Protein AF-A0A7S3IBI4-F1 (afdb_monomer)

Mean predicted aligned error: 5.47 Å

Foldseek 3Di:
DDDQDPDPVQDPVNLVVLLPDLDLQVSLQSVVVSVVWHKDKDWDDDPLKIKIFIDINNHTDFIDIDNDPCCRPVVRSLSVCCVNPVPSSVSSCVSCVVVVVVVVVD

Solvent-accessible surface area (backbone atoms only — not comparable to full-atom values): 6065 Å² total; per-residue (Å²): 135,85,78,79,76,92,69,76,90,61,52,70,70,57,50,51,62,44,57,68,44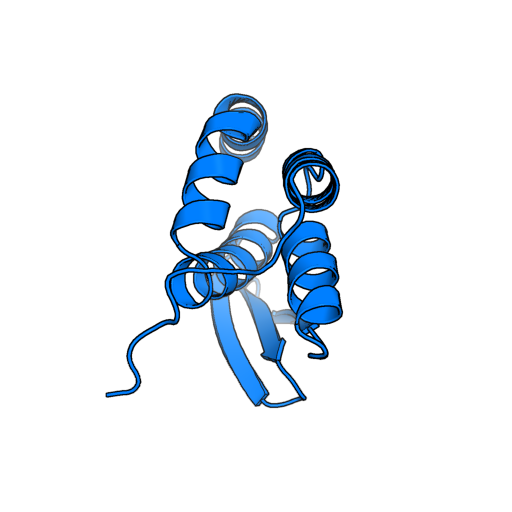,89,43,60,62,59,28,49,37,55,53,32,47,73,71,78,41,52,57,46,75,52,78,47,79,55,98,75,33,23,37,14,39,23,26,51,70,86,39,82,70,30,72,26,76,32,77,37,71,64,58,8,49,51,46,14,38,46,55,42,38,42,69,78,39,44,68,59,39,55,56,36,48,66,74,43,43,71,63,53,54,61,66,72,80,108

Secondary structure (DSSP, 8-state):
-PPPPS-----HHHHHHHHT-S-HHHHHHHHHHHTT--EEEEEEEETTEEEEEEEETTEEEEEEEES-HHHHHHHHHHHHHHHH-HHHHHHHHHHTHHHHHHHH--

Structure (mmCIF, N/CA/C/O backbone):
data_AF-A0A7S3IBI4-F1
#
_entry.id   AF-A0A7S3IBI4-F1
#
loop_
_atom_site.group_PDB
_atom_site.id
_atom_site.type_symbol
_atom_site.label_atom_id
_atom_site.label_alt_id
_atom_site.label_comp_id
_atom_site.label_asym_id
_atom_site.label_entity_id
_atom_site.label_seq_id
_atom_site.pdbx_PDB_ins_code
_atom_site.Cartn_x
_atom_site.Cartn_y
_atom_site.Cartn_z
_atom_site.occupancy
_atom_site.B_iso_or_equiv
_atom_site.auth_seq_id
_atom_site.auth_comp_id
_atom_site.auth_asym_id
_atom_site.auth_atom_id
_atom_site.pdbx_PDB_model_num
ATOM 1 N N . MET A 1 1 ? -19.144 15.273 -2.105 1.00 34.25 1 MET A N 1
ATOM 2 C CA . MET A 1 1 ? -17.889 15.356 -1.327 1.00 34.25 1 MET A CA 1
ATOM 3 C C . MET A 1 1 ? -18.127 14.687 0.019 1.00 34.25 1 MET A C 1
ATOM 5 O O . MET A 1 1 ? -18.676 15.321 0.911 1.00 34.25 1 MET A O 1
ATOM 9 N N . GLN A 1 2 ? -17.838 13.388 0.140 1.00 32.81 2 GLN A N 1
ATOM 10 C CA . GLN A 1 2 ? -17.910 12.714 1.439 1.00 32.81 2 GLN A CA 1
ATOM 11 C C . GLN A 1 2 ? -16.748 13.213 2.303 1.00 32.81 2 GLN A C 1
ATOM 13 O O . GLN A 1 2 ? -15.590 13.152 1.896 1.00 32.81 2 GLN A O 1
ATOM 18 N N . ARG A 1 3 ? -17.087 13.776 3.465 1.00 31.89 3 ARG A N 1
ATOM 19 C CA . ARG A 1 3 ? -16.137 14.114 4.522 1.00 31.89 3 ARG A CA 1
ATOM 20 C C . ARG A 1 3 ? -15.533 12.810 5.042 1.00 31.89 3 ARG A C 1
ATOM 22 O O . ARG A 1 3 ? -16.275 11.919 5.442 1.00 31.89 3 ARG A O 1
ATOM 29 N N . PHE A 1 4 ? -14.208 12.724 5.022 1.00 39.16 4 PHE A N 1
ATOM 30 C CA . PHE A 1 4 ? -13.450 11.702 5.735 1.00 39.16 4 PHE A CA 1
ATOM 31 C C . PHE A 1 4 ? -13.838 11.730 7.218 1.00 39.16 4 PHE A C 1
ATOM 33 O O . PHE A 1 4 ? -13.823 12.796 7.837 1.00 39.16 4 PHE A O 1
ATOM 40 N N . ALA A 1 5 ? -14.221 10.576 7.763 1.00 37.84 5 ALA A N 1
ATOM 41 C CA . ALA A 1 5 ? -14.446 10.414 9.192 1.00 37.84 5 ALA A CA 1
ATOM 42 C C . ALA A 1 5 ? -13.106 10.644 9.929 1.00 37.84 5 ALA A C 1
ATOM 44 O O . ALA A 1 5 ? -12.126 9.989 9.571 1.00 37.84 5 ALA A O 1
ATOM 45 N N . PRO A 1 6 ? -13.025 11.566 10.910 1.00 42.00 6 PRO A N 1
ATOM 46 C CA . PRO A 1 6 ? -11.786 11.838 11.643 1.00 42.00 6 PRO A CA 1
ATOM 47 C C . PRO A 1 6 ? -11.368 10.724 12.610 1.00 42.00 6 PRO A C 1
ATOM 49 O O . PRO A 1 6 ? -10.267 10.783 13.145 1.00 42.00 6 PRO A O 1
ATOM 52 N N . ASP A 1 7 ? -12.194 9.701 12.806 1.00 45.19 7 ASP A N 1
ATOM 53 C CA . ASP A 1 7 ? -11.981 8.702 13.843 1.00 45.19 7 ASP A CA 1
ATOM 54 C C . ASP A 1 7 ? -11.909 7.315 13.207 1.00 45.19 7 ASP A C 1
ATOM 56 O O . ASP A 1 7 ? -12.908 6.601 13.120 1.00 45.19 7 ASP A O 1
ATOM 60 N N . SER A 1 8 ? -10.721 6.898 12.755 1.00 52.25 8 SER A N 1
ATOM 61 C CA . SER A 1 8 ? -10.499 5.455 12.666 1.00 52.25 8 SER A CA 1
ATOM 62 C C . SER A 1 8 ? -10.573 4.941 14.101 1.00 52.25 8 SER 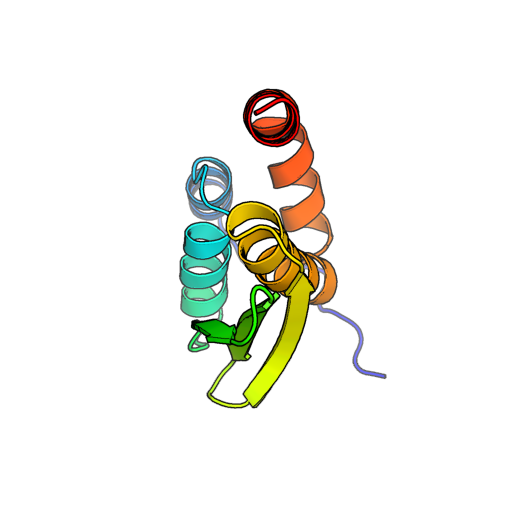A C 1
ATOM 64 O O . SER A 1 8 ? -9.749 5.341 14.927 1.00 52.25 8 SER A O 1
ATOM 66 N N . VAL A 1 9 ? -11.546 4.082 14.398 1.00 57.16 9 VAL A N 1
ATOM 67 C CA . VAL A 1 9 ? -11.726 3.385 15.685 1.00 57.16 9 VAL A CA 1
ATOM 68 C C . VAL A 1 9 ? -10.617 2.332 15.857 1.00 57.16 9 VAL A C 1
ATOM 70 O O . VAL A 1 9 ? -10.863 1.170 16.154 1.00 57.16 9 VAL A O 1
ATOM 73 N N . LEU A 1 10 ? -9.370 2.706 15.578 1.00 65.19 10 LEU A N 1
ATOM 74 C CA . LEU A 1 10 ? -8.213 1.873 15.829 1.00 65.19 10 LEU A CA 1
ATOM 75 C C . LEU A 1 10 ? -7.860 2.060 17.296 1.00 65.19 10 LEU A C 1
ATOM 77 O O . LEU A 1 10 ? -7.485 3.155 17.718 1.00 65.19 10 LEU A O 1
ATOM 81 N N . GLY A 1 11 ? -7.976 0.986 18.072 1.00 77.00 11 GLY A N 1
ATOM 82 C CA . GLY A 1 11 ? -7.401 0.967 19.412 1.00 77.00 11 GLY A CA 1
ATOM 83 C C . GLY A 1 11 ? -5.897 1.256 19.339 1.00 77.00 11 GLY A C 1
ATOM 84 O O . GLY A 1 11 ? -5.248 0.941 18.337 1.00 77.00 11 GLY A O 1
ATOM 85 N N . THR A 1 12 ? -5.329 1.842 20.395 1.00 80.69 12 THR A N 1
ATOM 86 C CA . THR A 1 12 ? -3.903 2.214 20.456 1.00 80.69 12 THR A CA 1
ATOM 87 C C . THR A 1 12 ? -2.982 1.064 20.035 1.00 80.69 12 THR A C 1
ATOM 89 O O . THR A 1 12 ? -2.106 1.258 19.197 1.00 80.69 12 THR A O 1
ATOM 92 N N . GLU A 1 13 ? -3.256 -0.154 20.508 1.00 85.12 13 GLU A N 1
ATOM 93 C CA . GLU A 1 13 ? -2.492 -1.362 20.161 1.00 85.12 13 GLU A CA 1
ATOM 94 C C . GLU A 1 13 ? -2.544 -1.695 18.659 1.00 85.12 13 GLU A C 1
ATOM 96 O O . GLU A 1 13 ? -1.547 -2.092 18.054 1.00 85.12 13 GLU A O 1
ATOM 101 N N . GLN A 1 14 ? -3.700 -1.509 18.014 1.00 87.88 14 GLN A N 1
ATOM 102 C CA . GLN A 1 14 ? -3.844 -1.757 16.578 1.00 87.88 14 GLN A CA 1
ATOM 103 C C . GLN A 1 14 ? -3.039 -0.740 15.773 1.00 87.88 14 GLN A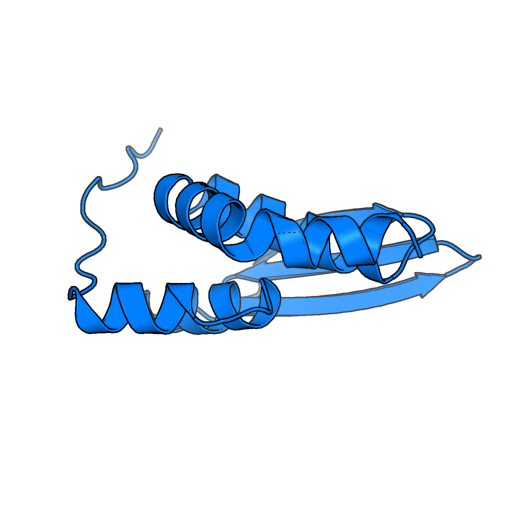 C 1
ATOM 105 O O . GLN A 1 14 ? -2.346 -1.124 14.827 1.00 87.88 14 GLN A O 1
ATOM 110 N N . LEU A 1 15 ? -3.091 0.535 16.168 1.00 88.69 15 LEU A N 1
ATOM 111 C CA . LEU A 1 15 ? -2.316 1.597 15.538 1.00 88.69 15 LEU A CA 1
ATOM 112 C C . LEU A 1 15 ? -0.809 1.339 15.661 1.00 88.69 15 LEU A C 1
ATOM 114 O O . LEU A 1 15 ? -0.094 1.450 14.668 1.00 88.69 15 LEU A O 1
ATOM 118 N N . GLU A 1 16 ? -0.328 0.966 16.844 1.00 90.19 16 GLU A N 1
ATOM 119 C CA . GLU A 1 16 ? 1.079 0.614 17.062 1.00 90.19 16 GLU A CA 1
ATOM 120 C C . GLU A 1 16 ? 1.493 -0.579 16.195 1.00 90.19 16 GLU A C 1
ATOM 122 O O . GLU A 1 16 ? 2.467 -0.486 15.447 1.00 90.19 16 GLU A O 1
ATOM 127 N N . SER A 1 17 ? 0.679 -1.638 16.158 1.00 92.19 17 SER A N 1
ATOM 128 C CA . SER A 1 17 ? 0.958 -2.817 15.328 1.00 92.19 17 SER A CA 1
ATOM 129 C C . SER A 1 17 ? 1.014 -2.521 13.821 1.00 92.19 17 SER A C 1
ATOM 131 O O . SER A 1 17 ? 1.724 -3.199 13.077 1.00 92.19 17 SER A O 1
ATOM 133 N N . LEU A 1 18 ? 0.258 -1.524 13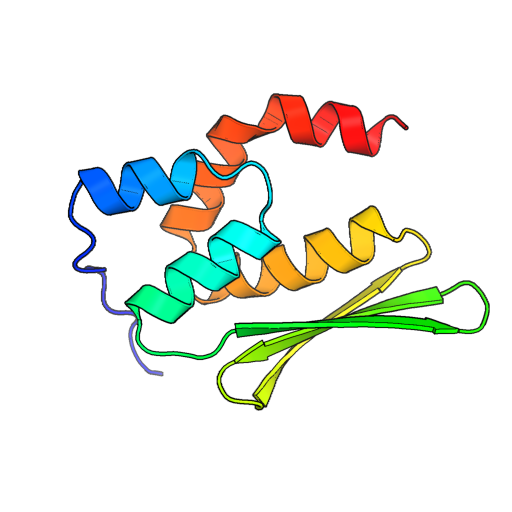.340 1.00 93.81 18 LEU A N 1
ATOM 134 C CA . LEU A 1 18 ? 0.319 -1.067 11.948 1.00 93.81 18 LEU A CA 1
ATOM 135 C C . LEU A 1 18 ? 1.605 -0.285 11.684 1.00 93.81 18 LEU A C 1
ATOM 137 O O . LEU A 1 18 ? 2.236 -0.456 10.641 1.00 93.81 18 LEU A O 1
ATOM 141 N N . LEU A 1 19 ? 1.988 0.565 12.632 1.00 94.19 19 LEU A N 1
ATOM 142 C CA . LEU A 1 19 ? 3.157 1.427 12.548 1.00 94.19 19 LEU A CA 1
ATOM 143 C C . LEU A 1 19 ? 4.480 0.650 12.599 1.00 94.19 19 LEU A C 1
ATOM 145 O O . LEU A 1 19 ? 5.452 1.073 11.982 1.00 94.1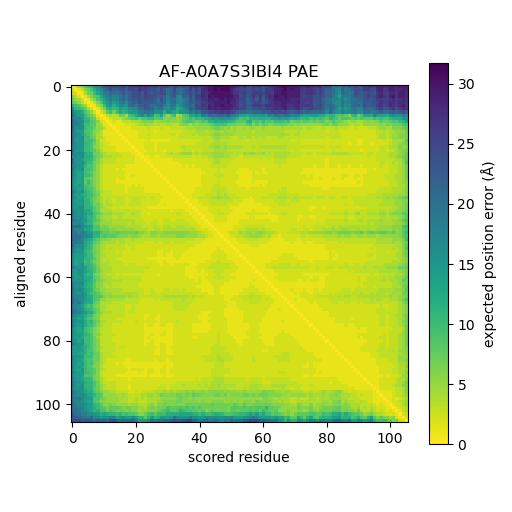9 19 LEU A O 1
ATOM 149 N N . GLU A 1 20 ? 4.514 -0.528 13.217 1.00 94.19 20 GLU A N 1
ATOM 150 C CA . GLU A 1 20 ? 5.684 -1.421 13.210 1.00 94.19 20 GLU A CA 1
ATOM 151 C C . GLU A 1 20 ? 5.990 -2.037 11.828 1.00 94.19 20 GLU A C 1
ATOM 153 O O . GLU A 1 20 ? 7.119 -2.464 11.554 1.00 94.19 20 GLU A O 1
ATOM 158 N N . LEU A 1 21 ? 5.012 -2.081 10.916 1.00 94.50 21 LEU A N 1
ATOM 159 C CA . LEU A 1 21 ? 5.161 -2.739 9.619 1.00 94.50 21 LEU A CA 1
ATOM 160 C C . LEU A 1 21 ? 6.068 -1.940 8.676 1.00 94.50 21 LEU A C 1
ATOM 162 O O . LEU A 1 21 ? 5.618 -1.033 7.989 1.00 94.50 21 LEU A O 1
ATOM 166 N N . LYS A 1 22 ? 7.329 -2.356 8.512 1.00 90.94 22 LYS A N 1
ATOM 167 C CA . LYS A 1 22 ? 8.284 -1.734 7.560 1.00 90.94 22 LYS A CA 1
ATOM 168 C C . LYS A 1 22 ? 7.852 -1.767 6.089 1.00 90.94 22 LYS A C 1
ATOM 170 O O . LYS A 1 22 ? 8.410 -1.054 5.257 1.00 90.94 22 LYS A O 1
ATOM 175 N N . SER A 1 23 ? 6.911 -2.635 5.722 1.00 91.50 23 SER A N 1
ATOM 176 C CA . SER A 1 23 ? 6.394 -2.704 4.356 1.00 91.50 23 SER A CA 1
ATOM 177 C C . SER A 1 23 ? 5.086 -1.938 4.250 1.00 91.50 23 SER A C 1
ATOM 179 O O . SER A 1 23 ? 4.064 -2.390 4.765 1.00 91.50 23 SER A O 1
ATOM 181 N N . LEU A 1 24 ? 5.090 -0.853 3.476 1.00 93.25 24 LEU A N 1
ATOM 182 C CA . LEU A 1 24 ? 3.883 -0.075 3.196 1.00 93.25 24 LEU A CA 1
ATOM 183 C C . LEU A 1 24 ? 2.780 -0.911 2.522 1.00 93.25 24 LEU A C 1
ATOM 185 O O . LEU A 1 24 ? 1.594 -0.663 2.716 1.00 93.25 24 LEU A O 1
ATOM 189 N N . LEU A 1 25 ? 3.159 -1.956 1.777 1.00 94.25 25 LEU A N 1
ATOM 190 C CA . LEU A 1 25 ? 2.207 -2.918 1.223 1.00 94.25 25 LEU A CA 1
ATOM 191 C C . LEU A 1 25 ? 1.491 -3.711 2.327 1.00 94.25 25 LEU A C 1
ATOM 193 O O . LEU A 1 25 ? 0.277 -3.887 2.264 1.00 94.25 25 LEU A O 1
ATOM 197 N N . LEU A 1 26 ? 2.243 -4.226 3.307 1.00 95.31 26 LEU A N 1
ATOM 198 C CA . LEU A 1 26 ? 1.666 -4.986 4.420 1.00 95.31 26 LEU A CA 1
ATOM 199 C C . LEU A 1 26 ? 0.816 -4.086 5.313 1.00 95.31 26 LEU A C 1
ATOM 201 O O . LEU A 1 26 ? -0.246 -4.518 5.752 1.00 95.31 26 LEU A O 1
ATOM 205 N N . LEU A 1 27 ? 1.249 -2.839 5.521 1.00 96.75 27 LEU A N 1
ATOM 206 C CA . LEU A 1 27 ? 0.464 -1.846 6.242 1.00 96.75 27 LEU A CA 1
ATOM 207 C C . LEU A 1 27 ? -0.884 -1.621 5.556 1.00 96.75 27 LEU A C 1
ATOM 209 O O . LEU A 1 27 ? -1.906 -1.802 6.206 1.00 96.75 27 LEU A O 1
ATOM 213 N N . ASN A 1 28 ? -0.904 -1.326 4.250 1.00 97.25 28 ASN A N 1
ATOM 214 C CA . ASN A 1 28 ? -2.157 -1.168 3.505 1.00 97.25 28 ASN A CA 1
ATOM 215 C C . ASN A 1 28 ? -3.049 -2.413 3.626 1.00 97.25 28 ASN A C 1
ATOM 217 O O . ASN A 1 28 ? -4.219 -2.290 3.972 1.00 97.25 28 ASN A O 1
ATOM 221 N N . LYS A 1 29 ? -2.497 -3.620 3.421 1.00 97.00 29 LYS A N 1
ATOM 222 C CA . LYS A 1 29 ? -3.256 -4.875 3.575 1.00 97.00 29 LYS A CA 1
ATOM 223 C C . LYS A 1 29 ? -3.925 -4.989 4.944 1.00 97.00 29 LYS A C 1
ATOM 225 O O . LYS A 1 29 ? -5.111 -5.293 5.014 1.00 97.00 29 LYS A O 1
ATOM 230 N N . ARG A 1 30 ? -3.172 -4.755 6.024 1.00 96.56 30 ARG A N 1
ATOM 231 C CA . ARG A 1 30 ? -3.686 -4.890 7.391 1.00 96.56 30 ARG A CA 1
ATOM 232 C C . ARG A 1 30 ? -4.677 -3.780 7.731 1.00 96.56 30 ARG A C 1
ATOM 234 O O . ARG A 1 30 ? -5.724 -4.081 8.285 1.00 96.56 30 ARG A O 1
ATOM 241 N N . TYR A 1 31 ? -4.381 -2.537 7.358 1.00 95.81 31 TYR A N 1
ATOM 242 C CA . TYR A 1 31 ? -5.269 -1.396 7.573 1.00 95.81 31 TYR A CA 1
ATOM 243 C C . TYR A 1 31 ? -6.627 -1.612 6.895 1.00 95.81 31 TYR A C 1
ATOM 245 O O . TYR A 1 31 ? -7.655 -1.581 7.561 1.00 95.81 31 TYR A O 1
ATOM 253 N N . PHE A 1 32 ? -6.644 -1.933 5.599 1.00 95.69 32 PHE A N 1
ATOM 254 C CA . PHE A 1 32 ? -7.903 -2.136 4.884 1.00 95.69 32 PHE A CA 1
ATOM 255 C C . PHE A 1 32 ? -8.658 -3.388 5.331 1.00 95.69 32 PHE A C 1
ATOM 257 O O . PHE A 1 32 ? -9.883 -3.365 5.345 1.00 95.69 32 PHE A O 1
ATOM 264 N N . SER A 1 33 ? -7.963 -4.433 5.791 1.00 95.19 33 SER A N 1
ATOM 265 C CA . SER A 1 33 ? -8.627 -5.581 6.416 1.00 95.19 33 SER A CA 1
ATOM 266 C C . SER A 1 33 ? -9.369 -5.203 7.703 1.00 95.19 33 SER A C 1
ATOM 268 O O . SER A 1 33 ? -10.425 -5.773 7.960 1.00 95.19 33 SER A O 1
ATOM 270 N N . LEU A 1 34 ? -8.846 -4.266 8.506 1.00 92.75 34 LEU A N 1
ATOM 271 C CA . LEU A 1 34 ? -9.541 -3.753 9.699 1.00 92.75 34 LEU A CA 1
ATOM 272 C C . LEU A 1 34 ? -10.776 -2.924 9.316 1.00 92.75 34 LEU A C 1
ATOM 274 O O . LEU A 1 34 ? -11.785 -2.961 10.011 1.00 92.75 34 LEU A O 1
ATOM 278 N N . GLU A 1 35 ? -10.725 -2.256 8.166 1.00 91.38 35 GLU A N 1
ATOM 279 C CA . GLU A 1 35 ? -11.849 -1.535 7.553 1.00 91.38 35 GLU A CA 1
ATOM 280 C C . GLU A 1 35 ? -12.812 -2.462 6.779 1.00 91.38 35 GLU A C 1
ATOM 282 O O . GLU A 1 35 ? -13.680 -1.983 6.053 1.00 91.38 35 GLU A O 1
ATOM 287 N N . SER A 1 36 ? -12.668 -3.791 6.901 1.00 93.81 36 SER A N 1
ATOM 288 C CA . SER A 1 36 ? -13.464 -4.798 6.174 1.00 93.81 36 SER A CA 1
ATOM 289 C C . SER A 1 36 ? -13.408 -4.677 4.640 1.00 93.81 36 SER A C 1
ATOM 291 O O . SER A 1 36 ? -14.371 -5.008 3.954 1.00 93.81 36 SER A O 1
ATOM 293 N N . LYS A 1 37 ? -12.272 -4.222 4.096 1.00 94.19 37 LYS A N 1
ATOM 294 C CA . LYS A 1 37 ? -12.000 -4.098 2.655 1.00 94.19 37 LYS A CA 1
ATOM 295 C C . LYS A 1 37 ? -10.883 -5.033 2.207 1.00 94.19 37 LYS A C 1
ATOM 297 O O . LYS A 1 37 ? -9.936 -5.313 2.945 1.00 94.19 37 LYS A O 1
ATOM 302 N N . THR A 1 38 ? -10.935 -5.457 0.950 1.00 96.62 38 THR A N 1
ATOM 303 C CA . THR A 1 38 ? -9.905 -6.297 0.334 1.00 96.62 38 THR A CA 1
ATOM 304 C C . THR A 1 38 ? -8.898 -5.443 -0.424 1.00 96.62 38 THR A C 1
ATOM 306 O O . THR A 1 38 ? -9.207 -4.897 -1.479 1.00 96.62 38 THR A O 1
ATOM 309 N N . TYR A 1 39 ? -7.662 -5.363 0.076 1.00 97.62 39 TYR A N 1
ATOM 310 C CA . TYR A 1 39 ? -6.572 -4.677 -0.619 1.00 97.62 39 TYR A CA 1
ATOM 311 C C . TYR A 1 39 ? -5.686 -5.652 -1.401 1.00 97.62 39 TYR A C 1
ATOM 313 O O . TYR A 1 39 ? -5.055 -6.556 -0.838 1.00 97.62 39 TYR A O 1
ATOM 321 N N . LYS A 1 40 ? -5.572 -5.417 -2.707 1.00 97.50 40 LYS A N 1
ATOM 322 C CA . LYS A 1 40 ? -4.723 -6.183 -3.623 1.00 97.50 40 LYS A CA 1
ATOM 323 C C . LYS A 1 40 ? -3.720 -5.260 -4.295 1.00 97.50 40 LYS A C 1
ATOM 325 O O . LYS A 1 40 ? -4.005 -4.110 -4.595 1.00 97.50 40 LYS A O 1
ATOM 330 N N . HIS A 1 41 ? -2.534 -5.788 -4.565 1.00 97.00 41 HIS A N 1
ATOM 331 C CA . HIS A 1 41 ? -1.510 -5.080 -5.316 1.00 97.00 41 HIS A CA 1
ATOM 332 C C . HIS A 1 41 ? -0.898 -6.029 -6.337 1.00 97.00 41 HIS A C 1
ATOM 334 O O . HIS A 1 41 ? -0.536 -7.156 -5.995 1.00 97.00 41 HIS A O 1
ATOM 340 N N . THR A 1 42 ? -0.766 -5.572 -7.575 1.00 97.25 42 THR A N 1
ATOM 341 C CA . THR A 1 42 ? -0.141 -6.318 -8.669 1.00 97.25 42 THR A CA 1
ATOM 342 C C . THR A 1 42 ? 1.065 -5.556 -9.197 1.00 97.25 42 THR A C 1
ATOM 344 O O . THR A 1 42 ? 1.169 -4.339 -9.030 1.00 97.25 42 THR A O 1
ATOM 347 N N . LEU A 1 43 ? 1.996 -6.285 -9.800 1.00 96.94 43 LEU A N 1
ATOM 348 C CA . LEU A 1 43 ? 3.168 -5.739 -10.470 1.00 96.94 43 LEU A CA 1
ATOM 349 C C . LEU A 1 43 ? 3.270 -6.387 -11.842 1.00 96.94 43 LEU A C 1
ATOM 351 O O . LEU A 1 43 ? 3.141 -7.603 -11.963 1.00 96.94 43 LEU A O 1
ATOM 355 N N . GLU A 1 44 ? 3.515 -5.566 -12.847 1.00 97.75 44 GLU A N 1
ATOM 356 C CA . GLU A 1 44 ? 3.751 -5.976 -14.223 1.00 97.75 44 GLU A CA 1
ATOM 357 C C . GLU A 1 44 ? 5.048 -5.323 -14.703 1.00 97.75 44 GLU A C 1
ATOM 359 O O . GLU A 1 44 ? 5.332 -4.180 -14.349 1.00 97.75 44 GLU A O 1
ATOM 364 N N . SER A 1 45 ? 5.848 -6.051 -15.481 1.00 97.25 45 SER A N 1
ATOM 365 C CA . SER A 1 45 ? 7.054 -5.531 -16.126 1.00 97.25 45 SER A CA 1
ATOM 366 C C . SER A 1 45 ? 6.899 -5.682 -17.629 1.00 97.25 45 SER A C 1
ATOM 368 O O . SER A 1 45 ? 6.707 -6.798 -18.113 1.00 97.25 45 SER A O 1
ATOM 370 N N . LYS A 1 46 ? 6.985 -4.572 -18.359 1.00 97.06 46 LYS A N 1
ATOM 371 C CA . LYS A 1 46 ? 6.902 -4.553 -19.817 1.00 97.06 46 LYS A CA 1
ATOM 372 C C . LYS A 1 46 ? 7.838 -3.487 -20.368 1.00 97.06 46 LYS A C 1
ATOM 374 O O . LYS A 1 46 ? 7.820 -2.354 -19.901 1.00 97.06 46 LYS A O 1
ATOM 379 N N . ASP A 1 47 ? 8.674 -3.859 -21.335 1.00 95.50 47 ASP A N 1
ATOM 380 C CA . ASP A 1 47 ? 9.587 -2.945 -22.039 1.00 95.50 47 ASP A CA 1
ATOM 381 C C . ASP A 1 47 ? 10.466 -2.089 -21.096 1.00 95.50 47 ASP A C 1
ATOM 383 O O . ASP A 1 47 ? 10.709 -0.905 -21.323 1.00 95.50 47 ASP A O 1
ATOM 387 N N . GLY A 1 48 ? 10.931 -2.687 -19.990 1.00 92.94 48 GLY A N 1
ATOM 388 C CA . GLY A 1 48 ? 11.752 -2.006 -18.977 1.00 92.94 48 GLY A CA 1
ATOM 389 C C . GLY A 1 48 ? 10.983 -1.035 -18.069 1.00 92.94 48 GLY A C 1
ATOM 390 O O . GLY A 1 48 ? 11.595 -0.329 -17.265 1.00 92.94 48 GLY A O 1
ATOM 391 N N . VAL A 1 49 ? 9.655 -0.997 -18.176 1.00 97.12 49 VAL A N 1
ATOM 392 C CA . VAL A 1 49 ? 8.757 -0.248 -17.297 1.00 97.12 49 VAL A CA 1
ATOM 393 C C . VAL A 1 49 ? 8.078 -1.215 -16.335 1.00 97.12 49 VAL A C 1
ATOM 395 O O . VAL A 1 49 ? 7.469 -2.204 -16.738 1.00 97.12 49 VAL A O 1
ATOM 398 N N . ILE A 1 50 ? 8.176 -0.910 -15.045 1.00 97.94 50 ILE A N 1
ATOM 399 C CA . ILE A 1 50 ? 7.473 -1.602 -13.974 1.00 97.94 50 ILE A CA 1
ATOM 400 C C . ILE A 1 50 ? 6.208 -0.824 -13.643 1.00 97.94 50 ILE A C 1
ATOM 402 O O . ILE A 1 50 ? 6.289 0.301 -13.144 1.00 97.94 50 ILE A O 1
ATOM 406 N N . THR A 1 51 ? 5.052 -1.444 -13.840 1.00 98.38 51 THR A N 1
ATOM 407 C CA . THR A 1 51 ? 3.746 -0.888 -13.487 1.00 98.38 51 THR A CA 1
ATOM 408 C C . THR A 1 51 ? 3.202 -1.591 -12.253 1.00 98.38 51 THR A C 1
ATOM 410 O O . THR A 1 51 ? 2.973 -2.800 -12.236 1.00 98.38 51 THR A O 1
ATOM 413 N N . ALA A 1 52 ? 2.997 -0.818 -11.198 1.00 98.31 52 ALA A N 1
ATOM 414 C CA . ALA A 1 52 ? 2.343 -1.228 -9.971 1.00 98.31 52 ALA A CA 1
ATOM 415 C C . ALA A 1 52 ? 0.891 -0.761 -9.989 1.00 98.31 52 ALA A C 1
ATOM 417 O O . ALA A 1 52 ? 0.633 0.408 -10.261 1.00 98.31 52 ALA A O 1
ATOM 418 N N . ARG A 1 53 ? -0.044 -1.652 -9.656 1.00 98.62 53 ARG A N 1
ATOM 419 C CA . ARG A 1 53 ? -1.466 -1.320 -9.507 1.00 98.62 53 ARG A CA 1
ATOM 420 C C . ARG A 1 53 ? -1.959 -1.764 -8.146 1.00 98.62 53 ARG A C 1
ATOM 422 O O . ARG A 1 53 ? -1.652 -2.878 -7.718 1.00 98.62 53 ARG A O 1
ATOM 429 N N . ALA A 1 54 ? -2.727 -0.912 -7.487 1.00 98.19 54 ALA A N 1
ATOM 430 C CA . ALA A 1 54 ? -3.374 -1.204 -6.221 1.00 98.19 54 ALA A CA 1
ATOM 431 C C . ALA A 1 54 ? -4.893 -1.159 -6.388 1.00 98.19 54 ALA A C 1
ATOM 433 O O . ALA A 1 54 ? -5.435 -0.260 -7.034 1.00 98.19 54 ALA A O 1
ATOM 434 N N . TYR A 1 55 ? -5.561 -2.131 -5.781 1.00 98.19 55 TYR A N 1
ATOM 435 C CA . TYR A 1 55 ? -6.996 -2.334 -5.865 1.00 98.19 55 TYR A CA 1
ATOM 436 C C . TYR A 1 55 ? -7.595 -2.406 -4.463 1.00 98.19 55 TYR A C 1
ATOM 438 O O . TYR A 1 55 ? -6.997 -3.011 -3.569 1.00 98.19 55 TYR A O 1
ATOM 446 N N . LEU A 1 56 ? -8.779 -1.824 -4.299 1.00 97.19 56 LEU A N 1
ATOM 447 C CA . LEU A 1 56 ? -9.636 -1.977 -3.128 1.00 97.19 56 LEU A CA 1
ATOM 448 C C . LEU A 1 56 ? -10.972 -2.544 -3.582 1.00 97.19 56 LEU A C 1
ATOM 450 O O . LEU A 1 56 ? -11.613 -1.949 -4.441 1.00 97.19 56 LEU A O 1
ATOM 454 N N . ASP A 1 57 ? -11.351 -3.699 -3.038 1.00 96.38 57 ASP A N 1
A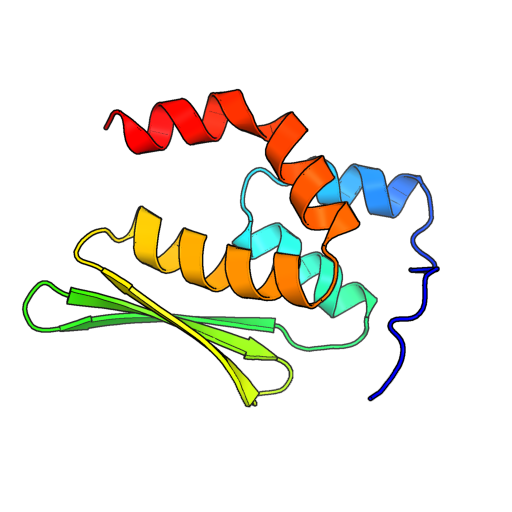TOM 455 C CA . ASP A 1 57 ? -12.575 -4.420 -3.418 1.00 96.38 57 ASP A CA 1
ATOM 456 C C . ASP A 1 57 ? -12.685 -4.579 -4.946 1.00 96.38 57 ASP A C 1
ATOM 458 O O . ASP A 1 57 ? -13.682 -4.235 -5.577 1.00 96.38 57 ASP A O 1
ATOM 462 N N . ASP A 1 58 ? -11.575 -5.031 -5.543 1.00 96.44 58 ASP A N 1
ATOM 463 C CA . ASP A 1 58 ? -11.356 -5.209 -6.985 1.00 96.44 58 ASP A CA 1
ATOM 464 C C . ASP A 1 58 ? -11.454 -3.938 -7.854 1.00 96.44 58 ASP A C 1
ATOM 466 O O . ASP A 1 58 ? -11.247 -4.000 -9.068 1.00 96.44 58 ASP A O 1
ATOM 470 N N . GLN A 1 59 ? -11.647 -2.758 -7.258 1.00 97.69 59 GLN A N 1
ATOM 471 C CA . GLN A 1 59 ? -11.585 -1.477 -7.961 1.00 97.69 59 GLN A CA 1
ATOM 472 C C . GLN A 1 59 ? -10.161 -0.930 -7.976 1.00 97.69 59 GLN A C 1
ATOM 474 O O . GLN A 1 59 ? -9.508 -0.847 -6.937 1.00 97.69 59 GLN A O 1
ATOM 479 N N . LEU A 1 60 ? -9.673 -0.529 -9.152 1.00 97.88 60 LEU A N 1
ATOM 480 C CA . LEU A 1 60 ? -8.371 0.124 -9.287 1.00 97.88 60 LEU A CA 1
ATOM 481 C C . LEU A 1 60 ? -8.404 1.493 -8.594 1.00 97.88 60 LEU A C 1
ATOM 483 O O . LEU A 1 60 ? -9.187 2.358 -8.976 1.00 97.88 60 LEU A O 1
ATOM 487 N N . VAL A 1 61 ? -7.526 1.695 -7.611 1.00 97.56 61 VAL A N 1
ATOM 488 C CA . VAL A 1 61 ? -7.448 2.943 -6.828 1.00 97.56 61 VAL A CA 1
ATOM 489 C C . VAL A 1 61 ? -6.116 3.671 -6.979 1.00 97.56 61 VAL A C 1
ATOM 491 O O . VAL A 1 61 ? -6.021 4.856 -6.676 1.00 97.56 61 VAL A O 1
ATOM 494 N N . SER A 1 62 ? -5.074 2.985 -7.450 1.00 98.19 62 SER A N 1
ATOM 495 C CA . SER A 1 62 ? -3.793 3.615 -7.766 1.00 98.19 62 SER A CA 1
ATOM 496 C C . SER A 1 62 ? -3.031 2.820 -8.817 1.00 98.19 62 SER A C 1
ATOM 498 O O . SER A 1 62 ? -3.046 1.587 -8.808 1.00 98.19 62 SER A O 1
ATOM 500 N N . GLU A 1 63 ? -2.330 3.535 -9.692 1.00 98.31 63 GLU A N 1
ATOM 501 C CA . GLU A 1 63 ? -1.389 2.989 -10.662 1.00 98.31 63 GLU A CA 1
ATOM 502 C C . GLU A 1 63 ? -0.132 3.864 -10.698 1.00 98.31 63 GLU A C 1
ATOM 504 O O . GLU A 1 63 ? -0.222 5.090 -10.760 1.00 98.31 63 GLU A O 1
ATOM 509 N N . VAL A 1 64 ? 1.044 3.236 -10.657 1.00 98.25 64 VAL A N 1
ATOM 510 C CA . VAL A 1 64 ? 2.338 3.916 -10.780 1.00 98.25 64 VAL A CA 1
ATOM 511 C C . VAL A 1 64 ? 3.248 3.114 -11.699 1.00 98.25 64 VAL A C 1
ATOM 513 O O . VAL A 1 64 ? 3.520 1.940 -11.449 1.00 98.25 64 VAL A O 1
ATOM 516 N N . ALA A 1 65 ? 3.759 3.769 -12.740 1.00 97.69 65 ALA A N 1
ATOM 517 C CA . ALA A 1 65 ? 4.687 3.191 -13.702 1.00 97.69 65 ALA A CA 1
ATOM 518 C C . ALA A 1 65 ? 6.043 3.904 -13.635 1.00 97.69 65 ALA A C 1
ATOM 520 O O . ALA A 1 65 ? 6.133 5.115 -13.825 1.00 97.69 65 ALA A O 1
ATOM 521 N N . THR A 1 66 ? 7.111 3.157 -13.356 1.00 96.38 66 THR A N 1
ATOM 522 C CA . THR A 1 66 ? 8.489 3.672 -13.300 1.00 96.38 66 THR A CA 1
ATOM 523 C C . THR A 1 66 ? 9.468 2.617 -13.802 1.00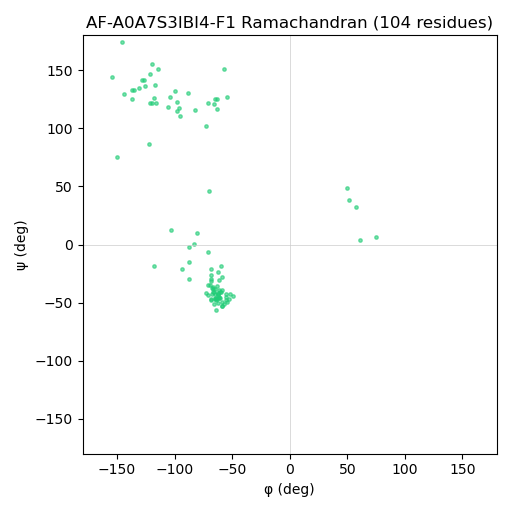 96.38 66 THR A C 1
ATOM 525 O O . THR A 1 66 ? 9.094 1.474 -14.032 1.00 96.38 66 THR A O 1
ATOM 528 N N . ARG A 1 67 ? 10.751 2.963 -13.934 1.00 95.00 67 ARG A N 1
ATOM 529 C CA . ARG A 1 67 ? 11.810 1.988 -14.249 1.00 95.00 67 ARG A CA 1
ATOM 530 C C . ARG A 1 67 ? 12.351 1.236 -13.022 1.00 95.00 67 ARG A C 1
ATOM 532 O O . ARG A 1 67 ? 13.247 0.416 -13.165 1.00 95.00 67 ARG A O 1
ATOM 539 N N . SER A 1 68 ? 11.836 1.506 -11.818 1.00 93.62 68 SER A N 1
ATOM 540 C CA . SER A 1 68 ? 12.296 0.889 -10.567 1.00 93.62 68 SER A CA 1
ATOM 541 C C . SER A 1 68 ? 11.181 0.076 -9.914 1.00 93.62 68 SER A C 1
ATOM 543 O O . SER A 1 68 ? 10.107 0.593 -9.609 1.00 93.62 68 SER A O 1
ATOM 545 N N . PHE A 1 69 ? 11.461 -1.200 -9.628 1.00 92.19 69 PHE A N 1
ATOM 546 C CA . PHE A 1 69 ? 10.539 -2.072 -8.893 1.00 92.19 69 PHE A CA 1
ATOM 547 C C . PHE A 1 69 ? 10.139 -1.484 -7.542 1.00 92.19 69 PHE A C 1
ATOM 549 O O . PHE A 1 69 ? 8.967 -1.547 -7.160 1.00 92.19 69 PHE A O 1
ATOM 556 N N . PHE A 1 70 ? 11.111 -0.917 -6.824 1.00 92.25 70 PHE A N 1
ATOM 557 C CA . PHE A 1 70 ? 10.864 -0.306 -5.528 1.00 92.25 70 PHE A CA 1
ATOM 558 C C . PHE A 1 70 ? 9.965 0.921 -5.675 1.00 92.25 70 PHE A C 1
ATOM 560 O O . PHE A 1 70 ? 8.929 0.975 -5.017 1.00 92.25 70 PHE A O 1
ATOM 567 N N . ASN A 1 71 ? 10.300 1.847 -6.579 1.00 93.25 71 ASN A N 1
ATOM 568 C CA . ASN A 1 71 ? 9.553 3.095 -6.736 1.00 93.25 71 ASN A CA 1
ATOM 569 C C . ASN A 1 71 ? 8.122 2.851 -7.213 1.00 93.25 71 ASN A C 1
ATOM 571 O O . ASN A 1 71 ? 7.203 3.448 -6.660 1.00 93.25 71 ASN A O 1
ATOM 575 N N . SER A 1 72 ? 7.904 1.944 -8.172 1.00 95.88 72 SER A N 1
ATOM 576 C CA . SER A 1 72 ? 6.545 1.625 -8.620 1.00 95.88 72 SER A CA 1
ATOM 577 C C . SER A 1 72 ? 5.712 1.034 -7.484 1.00 95.88 72 SER A C 1
ATOM 579 O O . SER A 1 72 ? 4.625 1.526 -7.187 1.00 95.88 72 SER A O 1
ATOM 581 N N . ARG A 1 73 ? 6.234 0.012 -6.792 1.00 95.00 73 ARG A N 1
ATOM 582 C CA . ARG A 1 73 ? 5.518 -0.647 -5.689 1.00 95.00 73 ARG A CA 1
ATOM 583 C C . ARG A 1 73 ? 5.264 0.298 -4.515 1.00 95.00 73 ARG A C 1
ATOM 585 O O . ARG A 1 73 ? 4.172 0.303 -3.955 1.00 95.00 73 ARG A O 1
ATOM 592 N N . PHE A 1 74 ? 6.281 1.053 -4.108 1.00 95.12 74 PHE A N 1
ATOM 593 C CA . PHE A 1 74 ? 6.165 2.009 -3.015 1.00 95.12 74 PHE A CA 1
ATOM 594 C C . PHE A 1 74 ? 5.183 3.119 -3.379 1.00 95.12 74 PHE A C 1
ATOM 596 O O . PHE A 1 74 ? 4.279 3.389 -2.598 1.00 95.12 74 PHE A O 1
ATOM 603 N N . GLY A 1 75 ? 5.316 3.702 -4.573 1.00 96.00 75 GLY A N 1
ATOM 604 C CA . GLY A 1 75 ? 4.470 4.793 -5.047 1.00 96.00 75 GLY A CA 1
ATOM 605 C C . GLY A 1 75 ? 2.994 4.416 -5.077 1.00 96.00 75 GLY A C 1
ATOM 606 O O . GLY A 1 75 ? 2.180 5.126 -4.495 1.00 96.00 75 GLY A O 1
ATOM 607 N N . ALA A 1 76 ? 2.644 3.272 -5.672 1.00 97.56 76 ALA A N 1
ATOM 608 C CA . ALA A 1 76 ? 1.249 2.834 -5.725 1.00 97.56 76 ALA A CA 1
ATOM 609 C C . ALA A 1 76 ? 0.668 2.586 -4.320 1.00 97.56 76 ALA A C 1
ATOM 611 O O . ALA A 1 76 ? -0.451 2.995 -4.026 1.00 97.56 76 ALA A O 1
ATOM 612 N N . ALA A 1 77 ? 1.432 1.971 -3.410 1.00 97.31 77 ALA A N 1
ATOM 613 C CA . ALA A 1 77 ? 0.996 1.769 -2.027 1.00 97.31 77 ALA A CA 1
ATOM 614 C C . ALA A 1 77 ? 0.905 3.081 -1.219 1.00 97.31 77 ALA A C 1
ATOM 616 O O . ALA A 1 77 ? 0.020 3.218 -0.372 1.00 97.31 77 ALA A O 1
ATOM 617 N N . ALA A 1 78 ? 1.804 4.035 -1.473 1.00 97.06 78 ALA A N 1
ATOM 618 C CA . ALA A 1 78 ? 1.837 5.337 -0.815 1.00 97.06 78 ALA A CA 1
ATOM 619 C C . ALA A 1 78 ? 0.644 6.200 -1.211 1.00 97.06 78 ALA A C 1
ATOM 621 O O . ALA A 1 78 ? -0.036 6.706 -0.325 1.00 97.06 78 ALA A O 1
ATOM 622 N N . LEU A 1 79 ? 0.333 6.285 -2.507 1.00 97.19 79 LEU A N 1
ATOM 623 C CA . 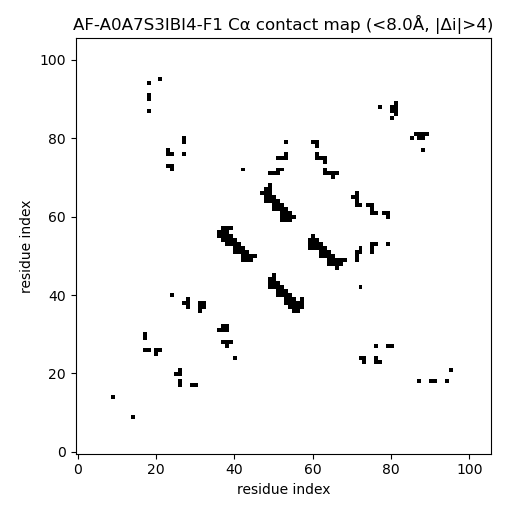LEU A 1 79 ? -0.816 7.047 -2.997 1.00 97.19 79 LEU A CA 1
ATOM 624 C C . LEU A 1 79 ? -2.134 6.552 -2.394 1.00 97.19 79 LEU A C 1
ATOM 626 O O . LEU A 1 79 ? -2.981 7.364 -2.030 1.00 97.19 79 LEU A O 1
ATOM 630 N N . VAL A 1 80 ? -2.301 5.233 -2.239 1.00 96.88 80 VAL A N 1
ATOM 631 C CA . VAL A 1 80 ? -3.496 4.679 -1.590 1.00 96.88 80 VAL A CA 1
ATOM 632 C C . VAL A 1 80 ? -3.563 5.106 -0.126 1.00 96.88 80 VAL A C 1
ATOM 634 O O . VAL A 1 80 ? -4.550 5.711 0.285 1.00 96.88 80 VAL A O 1
ATOM 637 N N . LEU A 1 81 ? -2.532 4.825 0.675 1.00 95.62 81 LEU A N 1
ATOM 638 C CA . LEU A 1 81 ? -2.606 5.126 2.105 1.00 95.62 81 LEU A CA 1
ATOM 639 C C . LEU A 1 81 ? -2.693 6.630 2.372 1.00 95.62 81 LEU A C 1
ATOM 641 O O . LEU A 1 81 ? -3.440 7.044 3.250 1.00 95.62 81 LEU A O 1
ATOM 645 N N . GLU A 1 82 ? -1.974 7.451 1.606 1.00 96.25 82 GLU A N 1
ATOM 646 C CA . GLU A 1 82 ? -2.055 8.906 1.712 1.00 96.25 82 GLU A CA 1
ATOM 647 C C . GLU A 1 82 ? -3.473 9.412 1.421 1.00 96.25 82 GLU A C 1
ATOM 649 O O . GLU A 1 82 ? -3.964 10.287 2.136 1.00 96.25 82 GLU A O 1
ATOM 654 N N . HIS A 1 83 ? -4.142 8.848 0.411 1.00 94.50 83 HIS A N 1
ATOM 655 C CA . HIS A 1 83 ? -5.509 9.221 0.066 1.00 94.50 83 HIS A CA 1
ATOM 656 C C . HIS A 1 83 ? -6.514 8.800 1.144 1.00 94.50 83 HIS A C 1
ATOM 658 O O . HIS A 1 83 ? -7.343 9.610 1.551 1.00 94.50 83 HIS A O 1
ATOM 664 N N . TYR A 1 84 ? -6.449 7.550 1.614 1.00 94.06 84 TYR A N 1
ATOM 665 C CA . TYR A 1 84 ? -7.467 6.990 2.510 1.00 94.06 84 TYR A CA 1
ATOM 666 C C . TYR A 1 84 ? -7.213 7.262 3.999 1.00 94.06 84 TYR A C 1
ATOM 668 O O . TYR A 1 84 ? -8.163 7.367 4.769 1.00 94.06 84 TYR A O 1
ATOM 676 N N . ASN A 1 85 ? -5.953 7.385 4.419 1.00 94.56 85 ASN A N 1
ATOM 677 C CA . ASN A 1 85 ? -5.580 7.714 5.792 1.00 94.56 85 ASN A CA 1
ATOM 678 C C . ASN A 1 85 ? -4.248 8.477 5.834 1.00 94.56 85 ASN A C 1
ATOM 680 O O . ASN A 1 85 ? -3.193 7.964 6.224 1.00 94.56 85 ASN A O 1
ATOM 684 N N . LYS A 1 86 ? -4.323 9.755 5.455 1.00 93.19 86 LYS A N 1
ATOM 685 C CA . LYS A 1 86 ? -3.180 10.671 5.419 1.00 93.19 86 LYS A CA 1
ATOM 686 C C . LYS A 1 86 ? -2.407 10.705 6.742 1.00 93.19 86 LYS A C 1
ATOM 688 O O . LYS A 1 86 ? -1.180 10.679 6.730 1.00 93.19 86 LYS A O 1
ATOM 693 N N . ALA A 1 87 ? -3.100 10.740 7.881 1.00 93.06 87 ALA A N 1
ATOM 694 C CA . ALA A 1 87 ? -2.459 10.807 9.194 1.00 93.06 87 ALA A CA 1
ATOM 695 C C . ALA A 1 87 ? -1.599 9.564 9.483 1.00 93.06 87 ALA A C 1
ATOM 697 O O . ALA A 1 87 ? -0.439 9.698 9.880 1.00 93.06 87 ALA A O 1
ATOM 698 N N . LEU A 1 88 ? -2.134 8.365 9.225 1.00 93.50 88 LEU A N 1
ATOM 699 C CA . LEU A 1 88 ? -1.395 7.111 9.366 1.00 93.50 88 LEU A CA 1
ATOM 700 C C . LEU A 1 88 ? -0.194 7.060 8.418 1.00 93.50 88 LEU A C 1
ATOM 702 O O . LEU A 1 88 ? 0.899 6.698 8.849 1.00 93.50 88 LEU A O 1
ATOM 706 N N . PHE A 1 89 ? -0.368 7.477 7.160 1.00 95.56 89 PHE A N 1
ATOM 707 C CA . PHE A 1 89 ? 0.727 7.540 6.192 1.00 95.56 89 PHE A CA 1
ATOM 708 C C . PHE A 1 89 ? 1.882 8.423 6.678 1.00 95.56 89 PHE A C 1
ATOM 710 O O . PHE A 1 89 ? 3.022 7.964 6.718 1.00 95.56 89 PHE A O 1
ATOM 717 N N . TRP A 1 90 ? 1.608 9.660 7.104 1.00 94.69 90 TRP A N 1
ATOM 718 C CA . TRP A 1 90 ? 2.660 10.572 7.568 1.00 94.69 90 TRP A CA 1
ATOM 719 C C . TRP A 1 90 ? 3.329 10.100 8.858 1.00 94.69 90 TRP A C 1
ATOM 721 O O . TRP A 1 90 ? 4.543 10.254 9.007 1.00 94.69 90 TRP A O 1
ATOM 731 N N . LYS A 1 91 ? 2.568 9.491 9.776 1.00 95.38 91 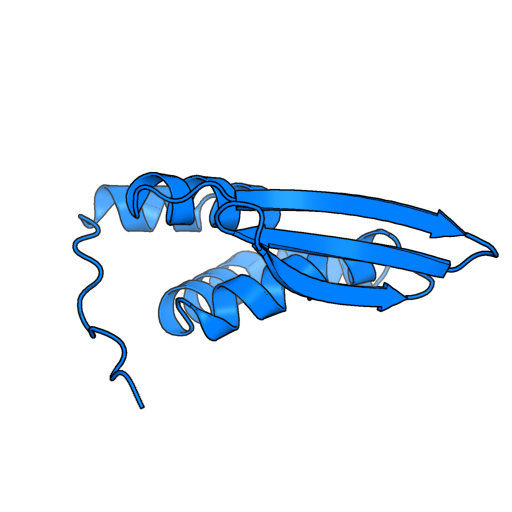LYS A N 1
ATOM 732 C CA . LYS A 1 91 ? 3.125 8.910 11.003 1.00 95.38 91 LYS A CA 1
ATOM 733 C C . LYS A 1 91 ? 4.025 7.712 10.701 1.00 95.38 91 LYS A C 1
ATOM 735 O O . LYS A 1 91 ? 5.099 7.592 11.280 1.00 95.38 91 LYS A O 1
ATOM 740 N N . TRP A 1 92 ? 3.628 6.860 9.763 1.00 96.19 92 TRP A N 1
ATOM 741 C CA . TRP A 1 92 ? 4.468 5.763 9.299 1.00 96.19 92 TRP A CA 1
ATOM 742 C C . TRP A 1 92 ? 5.732 6.283 8.598 1.00 96.19 92 TRP A C 1
ATOM 744 O O . TRP A 1 92 ? 6.844 5.855 8.903 1.00 96.19 92 TRP A O 1
ATOM 754 N N . LEU A 1 93 ? 5.590 7.264 7.704 1.00 94.19 93 LEU A N 1
ATOM 755 C CA . LEU A 1 93 ? 6.709 7.829 6.953 1.00 94.19 93 LEU A CA 1
ATOM 756 C C . LEU A 1 93 ? 7.773 8.440 7.876 1.00 94.19 93 LEU A C 1
ATOM 758 O O . LEU A 1 93 ? 8.967 8.258 7.640 1.00 94.19 93 LEU A O 1
ATOM 762 N N . SER A 1 94 ? 7.357 9.141 8.935 1.00 94.50 94 SER A N 1
ATOM 763 C CA . SER A 1 94 ? 8.289 9.741 9.894 1.00 94.50 94 SER A CA 1
ATOM 764 C C . SER A 1 94 ? 9.068 8.689 10.690 1.00 94.50 94 SER A C 1
ATOM 766 O O . SER A 1 94 ? 10.271 8.856 10.887 1.00 94.50 94 SER A O 1
ATOM 768 N N . GLN A 1 95 ? 8.427 7.582 11.075 1.00 94.69 95 GLN A N 1
ATOM 769 C CA . GLN A 1 95 ? 9.072 6.480 11.796 1.00 94.69 95 GLN A CA 1
ATOM 770 C C . GLN A 1 95 ? 10.035 5.666 10.923 1.00 94.69 95 GLN A C 1
ATOM 772 O O . GLN A 1 95 ? 11.072 5.214 11.405 1.00 94.69 95 GLN A O 1
ATOM 777 N N . HIS A 1 96 ? 9.727 5.500 9.634 1.00 94.00 96 HIS A N 1
ATOM 778 C CA . HIS A 1 96 ? 10.508 4.660 8.714 1.00 94.00 96 HIS A CA 1
ATOM 779 C C . HIS A 1 96 ? 11.420 5.456 7.770 1.00 94.00 96 HIS A C 1
ATOM 781 O O . HIS A 1 96 ? 11.985 4.888 6.833 1.00 94.00 96 HIS A O 1
ATOM 787 N N . LYS A 1 97 ? 11.617 6.759 8.019 1.00 89.06 97 LYS A N 1
ATOM 788 C CA . LYS A 1 97 ? 12.419 7.656 7.167 1.00 89.06 97 LYS A CA 1
ATOM 789 C C . LYS A 1 97 ? 13.826 7.117 6.890 1.00 89.06 97 LYS A C 1
ATOM 791 O O . LYS A 1 97 ? 14.247 7.093 5.740 1.00 89.06 97 LYS A O 1
ATOM 796 N N . SER A 1 98 ? 14.536 6.655 7.921 1.00 87.88 98 SER A N 1
ATOM 797 C CA . SER A 1 98 ? 15.905 6.128 7.790 1.00 87.88 98 SER A CA 1
ATOM 798 C C . SER A 1 98 ? 15.973 4.887 6.895 1.00 87.88 98 SER A C 1
ATOM 800 O O . SER A 1 98 ? 16.846 4.782 6.036 1.00 87.88 98 SER A O 1
ATOM 802 N N . TYR A 1 99 ? 15.012 3.972 7.048 1.00 85.62 99 TYR A N 1
ATOM 803 C CA . TYR A 1 99 ? 14.884 2.795 6.193 1.00 85.62 99 TYR A CA 1
ATOM 804 C C . TYR A 1 99 ? 14.646 3.190 4.731 1.00 85.62 99 TYR A C 1
ATOM 806 O O . TYR A 1 99 ? 15.304 2.659 3.837 1.00 85.62 99 TYR A O 1
ATOM 814 N N . LEU A 1 100 ? 13.748 4.145 4.479 1.00 85.75 100 LEU A N 1
ATOM 815 C CA . LEU A 1 100 ? 13.443 4.600 3.122 1.00 85.75 100 LEU A CA 1
ATOM 816 C C . LEU A 1 100 ? 14.630 5.294 2.451 1.00 85.75 100 LEU A C 1
ATOM 818 O O . LEU A 1 100 ? 14.893 5.011 1.286 1.00 85.75 100 LEU A O 1
ATOM 822 N N . SER A 1 101 ? 15.383 6.125 3.179 1.00 84.06 101 SER A N 1
ATOM 823 C CA . SER A 1 101 ? 16.602 6.754 2.654 1.00 84.06 101 SER A CA 1
ATOM 824 C C . SER A 1 101 ? 17.598 5.714 2.131 1.00 84.06 101 SER A C 1
ATOM 826 O O . SER A 1 101 ? 18.036 5.816 0.990 1.00 84.06 101 SER A O 1
ATOM 828 N N . SER A 1 102 ? 17.840 4.632 2.882 1.00 83.12 102 SER A N 1
ATOM 829 C CA . SER A 1 102 ? 18.750 3.559 2.439 1.00 83.12 102 SER A CA 1
ATOM 830 C C . SER A 1 102 ? 18.312 2.834 1.157 1.00 83.12 102 SER A C 1
ATOM 832 O O . SER A 1 102 ? 19.141 2.246 0.469 1.00 83.12 102 SER A O 1
ATOM 834 N N . LYS A 1 103 ? 17.012 2.855 0.825 1.00 78.25 103 LYS A N 1
ATOM 835 C CA . LYS A 1 103 ? 16.452 2.223 -0.382 1.00 78.25 103 LYS A CA 1
ATOM 836 C C . LYS A 1 103 ? 16.470 3.125 -1.613 1.00 78.25 103 LYS A C 1
ATOM 838 O O . LYS A 1 103 ? 16.248 2.623 -2.708 1.00 78.25 103 LYS A O 1
ATOM 843 N N . LEU A 1 104 ? 16.683 4.426 -1.430 1.00 68.38 104 LEU A N 1
ATOM 844 C CA . LEU A 1 104 ? 16.784 5.405 -2.515 1.00 68.38 104 LEU A CA 1
ATOM 845 C C . LEU A 1 104 ? 18.236 5.647 -2.948 1.00 68.38 104 LEU A C 1
ATOM 847 O O . LEU A 1 104 ? 18.467 6.113 -4.057 1.00 68.38 104 LEU A O 1
ATOM 851 N N . GLU A 1 105 ? 19.195 5.333 -2.079 1.00 58.66 105 GLU A N 1
ATOM 852 C CA . GLU A 1 105 ? 20.637 5.446 -2.340 1.00 58.66 105 GLU A CA 1
ATOM 853 C C . GLU A 1 105 ? 21.243 4.188 -2.998 1.00 58.66 105 GLU A C 1
ATOM 855 O O . GLU A 1 105 ? 22.439 4.173 -3.287 1.00 58.66 105 GLU A O 1
ATOM 860 N N . SER A 1 106 ? 20.441 3.137 -3.220 1.00 49.62 106 SER A N 1
ATOM 861 C CA . SER A 1 106 ? 20.847 1.866 -3.852 1.00 49.62 106 SER A CA 1
ATOM 862 C C . SER A 1 106 ? 20.307 1.716 -5.270 1.00 49.62 106 SER A C 1
ATOM 864 O O . SER A 1 106 ? 21.015 1.075 -6.076 1.00 49.62 106 SER A O 1
#

Organism: NCBI:txid342563

pLDDT: mean 88.38, std 16.45, range [31.89, 98.62]

Radius of gyration: 14.19 Å; Cα contacts (8 Å, |Δi|>4): 127; chains: 1; bounding box: 39×22×42 Å

Sequence (106 aa):
MQRFAPDSVLGTEQLESLLELKSLLLLNKRYFSLESKTYKHTLESKDGVITARAYLDDQLVSEVATRSFFNSRFGAAALVLEHYNKALFWKWLSQHKSYLSSKLES

Nearest PDB structures (foldseek):
  2qwc-assembly1_A  TM=8.413E-01  e=3.792E-01  Influenza A virus
  4qn4-assembly1_A  TM=8.434E-01  e=7.758E-01  Influenza A virus (A/chicken/Nanchang/7-010/2000(H3N6))
  3rv0-assembly1_B  TM=5.756E-01  e=3.366E-01  Vanderwaltozyma polyspora DSM 70294
  1x48-assembly1_A  TM=5.450E-01  e=2.498E-01  Mus musculus
  3c4b-assembly1_A  TM=5.572E-01  e=6.487E-01  Mus musculus